Protein AF-A0A1F6IMN0-F1 (afdb_monomer_lite)

Sequence (68 aa):
MNKNARALLRAISSVTGNIAAAWFSIALITPGVTGIADINAILVLTRHILLGIVFLTFTILVERKLEE

Foldseek 3Di:
DDPVVLVVLVVLLVVLLVLLVVLVVCLVPPPCPVPVPDPVNVVSSVVSNVSSVVSNVVSVVSVVVSVD

Secondary structure (DSSP, 8-state):
--HHHHHHHHHHHHHHHHHHHHHHHHHHHSTTTT----HHHHHHHHHHHHHHHHHHHHHHHHHHHHH-

pLDDT: mean 89.48, std 10.9, range [57.88, 98.12]

Structure (mmCIF, N/CA/C/O backbone):
data_AF-A0A1F6IMN0-F1
#
_entry.id   AF-A0A1F6IMN0-F1
#
loop_
_atom_site.group_PDB
_atom_site.id
_atom_site.type_symbol
_atom_site.label_atom_id
_atom_site.label_alt_id
_atom_site.label_comp_id
_atom_site.label_asym_id
_atom_site.label_entity_id
_atom_site.label_seq_id
_atom_site.pdbx_PDB_ins_code
_atom_site.Cartn_x
_atom_site.Cartn_y
_atom_site.Cartn_z
_atom_site.occupancy
_atom_site.B_iso_or_equiv
_atom_site.auth_seq_id
_atom_site.auth_comp_id
_atom_site.auth_asym_id
_atom_site.auth_atom_id
_atom_site.pdbx_PDB_model_num
ATOM 1 N N . MET A 1 1 ? -12.114 1.508 22.494 1.00 78.00 1 MET A N 1
ATOM 2 C CA . MET A 1 1 ? -12.719 1.958 21.213 1.00 78.00 1 MET A CA 1
ATOM 3 C C . MET A 1 1 ? -14.148 1.421 21.059 1.00 78.00 1 MET A C 1
ATOM 5 O O . MET A 1 1 ? -14.380 0.271 21.404 1.00 78.00 1 MET A O 1
ATOM 9 N N . ASN A 1 2 ? -15.108 2.213 20.554 1.00 87.81 2 ASN A N 1
ATOM 10 C CA . A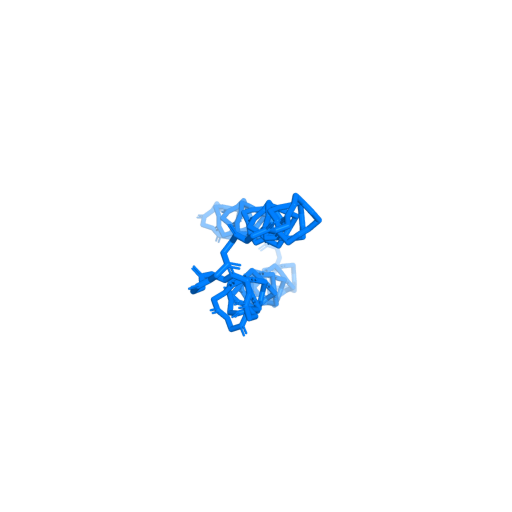SN A 1 2 ? -16.481 1.734 20.285 1.00 87.81 2 ASN A CA 1
ATOM 11 C C . ASN A 1 2 ? -16.492 0.714 19.118 1.00 87.81 2 ASN A C 1
ATOM 13 O O . ASN A 1 2 ? -15.701 0.836 18.181 1.00 87.81 2 ASN A O 1
ATOM 17 N N . LYS A 1 3 ? -17.398 -0.273 19.150 1.00 88.56 3 LYS A N 1
ATOM 18 C CA . LYS A 1 3 ? -17.543 -1.360 18.162 1.00 88.56 3 LYS A CA 1
ATOM 19 C C . LYS A 1 3 ? -17.604 -0.851 16.718 1.00 88.56 3 LYS A C 1
ATOM 21 O O . LYS A 1 3 ? -16.940 -1.414 15.852 1.00 88.56 3 LYS A O 1
ATOM 26 N N . ASN A 1 4 ? -18.331 0.241 16.475 1.00 90.75 4 ASN A N 1
ATOM 27 C CA . ASN A 1 4 ? -18.469 0.830 15.137 1.00 90.75 4 ASN A CA 1
ATOM 28 C C . ASN A 1 4 ? -17.149 1.425 14.627 1.00 90.75 4 ASN A C 1
ATOM 30 O O . ASN A 1 4 ? -16.777 1.210 13.477 1.00 90.75 4 ASN A O 1
ATOM 34 N N . ALA A 1 5 ? -16.403 2.112 15.496 1.00 89.38 5 ALA A N 1
ATOM 35 C CA . ALA A 1 5 ? -15.094 2.664 15.150 1.00 89.38 5 ALA A CA 1
ATOM 36 C C . ALA A 1 5 ? -14.077 1.550 14.856 1.00 89.38 5 ALA A C 1
ATOM 38 O O . ALA A 1 5 ? -13.326 1.640 13.889 1.00 89.38 5 ALA A O 1
ATOM 39 N N . ARG A 1 6 ? -14.111 0.454 15.625 1.00 92.62 6 ARG A N 1
ATOM 40 C CA . ARG A 1 6 ? -13.262 -0.721 15.375 1.00 92.62 6 ARG A CA 1
ATOM 41 C C . ARG A 1 6 ? -13.585 -1.393 14.039 1.00 92.62 6 ARG A C 1
ATOM 43 O O . ARG A 1 6 ? -12.674 -1.774 13.312 1.00 92.62 6 ARG A O 1
ATOM 50 N N . ALA A 1 7 ? -14.871 -1.541 13.715 1.00 94.00 7 ALA A N 1
ATOM 51 C CA . ALA A 1 7 ? -15.304 -2.106 12.439 1.00 94.00 7 ALA A CA 1
ATOM 52 C C . ALA A 1 7 ? -14.846 -1.241 11.255 1.00 94.00 7 ALA A C 1
ATOM 54 O O . ALA A 1 7 ? -14.329 -1.773 10.275 1.00 94.00 7 ALA A O 1
ATOM 55 N N . LEU A 1 8 ? -14.959 0.085 11.381 1.00 95.06 8 LEU A N 1
ATOM 56 C CA . LEU A 1 8 ? -14.485 1.022 10.366 1.00 95.06 8 LEU A CA 1
ATOM 57 C C . LEU A 1 8 ? -12.966 0.942 10.175 1.00 95.06 8 LEU A C 1
ATOM 59 O O . LEU A 1 8 ? -12.509 0.835 9.043 1.00 95.06 8 LEU A O 1
ATOM 63 N N . LEU A 1 9 ? -12.180 0.936 11.256 1.00 94.44 9 LEU A N 1
ATOM 64 C CA . LEU A 1 9 ? -10.722 0.811 11.153 1.00 94.44 9 LEU A CA 1
ATOM 65 C C . LEU A 1 9 ? -10.298 -0.510 10.499 1.00 94.44 9 LEU A C 1
ATOM 67 O O . LEU A 1 9 ? -9.380 -0.508 9.687 1.00 94.44 9 LEU A O 1
ATOM 71 N N . ARG A 1 10 ? -10.992 -1.623 10.779 1.00 94.81 10 ARG A N 1
ATOM 72 C CA . ARG A 1 10 ? -10.744 -2.903 10.087 1.00 94.81 10 ARG A CA 1
ATOM 73 C C . ARG A 1 10 ? -11.022 -2.818 8.590 1.00 94.81 10 ARG A C 1
ATOM 75 O O . ARG A 1 10 ? -10.230 -3.315 7.798 1.00 94.81 10 ARG A O 1
ATOM 82 N N . ALA A 1 11 ? -12.131 -2.188 8.205 1.00 96.31 11 ALA A N 1
ATOM 83 C CA . ALA A 1 11 ? -12.444 -1.979 6.796 1.00 96.31 11 ALA A CA 1
ATOM 84 C C . ALA A 1 11 ? -11.373 -1.112 6.116 1.00 96.31 11 ALA A C 1
ATOM 86 O O . ALA A 1 11 ? -10.918 -1.444 5.025 1.00 96.31 11 ALA A O 1
ATOM 87 N N . ILE A 1 12 ? -10.922 -0.049 6.789 1.00 95.62 12 ILE A N 1
ATOM 88 C CA . ILE A 1 12 ? -9.864 0.832 6.290 1.00 95.62 12 ILE A CA 1
ATOM 89 C C . ILE A 1 12 ? -8.551 0.064 6.108 1.00 95.62 12 ILE A C 1
ATOM 91 O O . ILE A 1 12 ? -8.005 0.129 5.014 1.00 95.62 12 ILE A O 1
ATOM 95 N N . SER A 1 13 ? -8.081 -0.686 7.115 1.00 96.25 13 SER A N 1
ATOM 96 C CA . SER A 1 13 ? -6.832 -1.468 7.016 1.00 96.25 13 SER A CA 1
ATOM 97 C C . SER A 1 13 ? -6.892 -2.473 5.859 1.00 96.25 13 SER A C 1
ATOM 99 O O . SER A 1 13 ? -5.963 -2.548 5.058 1.00 96.25 13 SER A O 1
ATOM 101 N N . SER A 1 14 ? -8.022 -3.169 5.688 1.00 97.06 14 SER A N 1
ATOM 102 C CA . SER A 1 14 ? -8.197 -4.104 4.571 1.00 97.06 14 SER A CA 1
ATOM 103 C C . SER A 1 14 ? -8.134 -3.404 3.210 1.00 97.06 14 SER A C 1
ATOM 105 O O . SER A 1 14 ? -7.432 -3.863 2.307 1.00 97.06 14 SER A O 1
ATOM 107 N N . VAL A 1 15 ? -8.825 -2.270 3.054 1.00 97.62 15 VAL A N 1
ATOM 108 C CA . VAL A 1 15 ? -8.809 -1.498 1.804 1.00 97.62 15 VAL A CA 1
ATOM 109 C C . VAL A 1 15 ? -7.408 -0.970 1.512 1.00 97.62 15 VAL A C 1
ATOM 111 O O . VAL A 1 15 ? -6.928 -1.097 0.388 1.00 97.62 15 VAL A O 1
ATOM 114 N N . THR A 1 16 ? -6.727 -0.407 2.505 1.00 97.50 16 THR A N 1
ATOM 115 C CA . THR A 1 16 ? -5.402 0.191 2.309 1.00 97.50 16 THR A CA 1
ATOM 116 C C . THR A 1 16 ? -4.338 -0.869 2.048 1.00 97.50 16 THR A C 1
ATOM 118 O O . THR A 1 16 ? -3.471 -0.647 1.203 1.00 97.50 16 THR A O 1
ATOM 121 N N . GLY A 1 17 ? -4.456 -2.047 2.668 1.00 97.69 17 GLY A N 1
ATOM 122 C CA . GLY A 1 17 ? -3.608 -3.202 2.381 1.00 97.69 17 GLY A CA 1
ATOM 123 C C . GLY A 1 17 ? -3.783 -3.694 0.943 1.00 97.69 17 GLY A C 1
ATOM 124 O O . GLY A 1 17 ? -2.799 -3.900 0.231 1.00 97.69 17 GLY A O 1
ATOM 125 N N . ASN A 1 18 ? -5.028 -3.779 0.466 1.00 98.00 18 ASN A N 1
ATOM 126 C CA . ASN A 1 18 ? -5.320 -4.150 -0.921 1.00 98.00 18 ASN A CA 1
ATOM 127 C C . ASN A 1 18 ? -4.802 -3.108 -1.926 1.00 98.00 18 ASN A C 1
ATOM 129 O O . ASN A 1 18 ? -4.258 -3.477 -2.966 1.00 98.00 18 ASN A O 1
ATOM 133 N N . ILE A 1 19 ? -4.919 -1.812 -1.620 1.00 97.56 19 ILE A N 1
ATOM 134 C CA . ILE A 1 19 ? -4.372 -0.741 -2.469 1.00 97.56 19 ILE A CA 1
ATOM 135 C C . ILE A 1 19 ? -2.842 -0.828 -2.533 1.00 97.56 19 ILE A C 1
ATOM 137 O O . ILE A 1 19 ? -2.268 -0.690 -3.614 1.00 97.56 19 ILE A O 1
ATOM 141 N N . ALA A 1 20 ? -2.173 -1.089 -1.407 1.00 97.94 20 ALA A N 1
ATOM 142 C CA . ALA A 1 20 ? -0.726 -1.289 -1.387 1.00 97.94 20 ALA A CA 1
ATOM 143 C C . ALA A 1 20 ? -0.311 -2.465 -2.286 1.00 97.94 20 ALA A C 1
ATOM 145 O O . ALA A 1 20 ? 0.560 -2.315 -3.145 1.00 97.94 20 ALA A O 1
ATOM 146 N N . ALA A 1 21 ? -0.987 -3.610 -2.149 1.00 96.81 21 ALA A N 1
ATOM 147 C CA . ALA A 1 21 ? -0.750 -4.786 -2.983 1.00 96.81 21 ALA A CA 1
ATOM 148 C C . ALA A 1 21 ? -0.988 -4.505 -4.477 1.00 96.81 21 ALA A C 1
ATOM 150 O O . ALA A 1 21 ? -0.213 -4.964 -5.319 1.00 96.81 21 ALA A O 1
ATOM 151 N N . ALA A 1 22 ? -2.011 -3.714 -4.820 1.00 96.75 22 ALA A N 1
ATOM 152 C CA . ALA A 1 22 ? -2.281 -3.310 -6.197 1.00 96.75 22 ALA A CA 1
ATOM 153 C C . ALA A 1 22 ? -1.135 -2.472 -6.784 1.00 96.75 22 ALA A C 1
ATOM 155 O O . ALA A 1 22 ? -0.688 -2.751 -7.895 1.00 96.75 22 ALA A O 1
ATOM 156 N N . TRP A 1 23 ? -0.599 -1.501 -6.037 1.00 96.56 23 TRP A N 1
ATOM 157 C CA . TRP A 1 23 ? 0.543 -0.701 -6.495 1.00 96.56 23 TRP A CA 1
ATOM 158 C C . TRP A 1 23 ? 1.804 -1.537 -6.718 1.00 96.56 23 TRP A C 1
ATOM 160 O O . TRP A 1 23 ? 2.477 -1.357 -7.735 1.00 96.56 23 TRP A O 1
ATOM 170 N N . PHE A 1 24 ? 2.100 -2.487 -5.827 1.00 94.56 24 PHE A N 1
ATOM 171 C CA . PHE A 1 24 ? 3.219 -3.410 -6.030 1.00 94.56 24 PHE A CA 1
ATOM 172 C C . PHE A 1 24 ? 2.988 -4.354 -7.212 1.00 94.56 24 PHE A C 1
ATOM 174 O O . PHE A 1 24 ? 3.910 -4.606 -7.985 1.00 94.56 24 PHE A O 1
ATOM 181 N N . SER A 1 25 ? 1.755 -4.823 -7.405 1.00 94.12 25 SER A N 1
ATOM 182 C CA . SER A 1 25 ? 1.396 -5.651 -8.561 1.00 94.12 25 SER A CA 1
ATOM 183 C C . SER A 1 25 ? 1.602 -4.885 -9.866 1.00 94.12 25 SER A C 1
ATOM 185 O O . SER A 1 25 ? 2.224 -5.408 -10.785 1.00 94.12 25 SER A O 1
ATOM 187 N N . ILE A 1 26 ? 1.163 -3.622 -9.926 1.00 91.25 26 ILE A N 1
ATOM 188 C CA . ILE A 1 26 ? 1.409 -2.733 -11.069 1.00 91.25 26 ILE A CA 1
ATOM 189 C C . ILE A 1 26 ? 2.915 -2.566 -11.296 1.00 91.25 26 ILE A C 1
ATOM 191 O O . ILE A 1 26 ? 3.372 -2.683 -12.431 1.00 91.25 26 ILE A O 1
ATOM 195 N N . ALA A 1 27 ? 3.699 -2.329 -10.240 1.00 89.50 27 ALA A N 1
ATOM 196 C CA . ALA A 1 27 ? 5.152 -2.201 -10.341 1.00 89.50 27 ALA A CA 1
ATOM 197 C C . ALA A 1 27 ? 5.811 -3.447 -10.966 1.00 89.50 27 ALA A C 1
ATOM 199 O O . ALA A 1 27 ? 6.71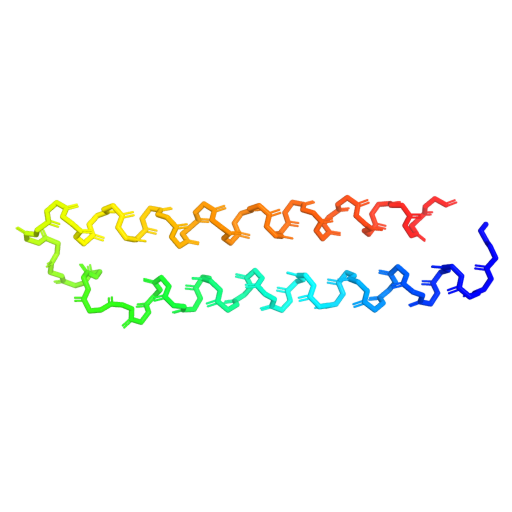1 -3.303 -11.787 1.00 89.50 27 ALA A O 1
ATOM 200 N N . LEU A 1 28 ? 5.323 -4.645 -10.632 1.00 86.31 28 LEU A N 1
ATOM 201 C CA . LEU A 1 28 ? 5.813 -5.925 -11.157 1.00 86.31 28 LEU A CA 1
ATOM 202 C C . LEU A 1 28 ? 5.424 -6.182 -12.619 1.00 86.31 28 LEU A C 1
ATOM 204 O O . LEU A 1 28 ? 6.247 -6.675 -13.385 1.00 86.31 28 LEU A O 1
ATOM 208 N N . ILE A 1 29 ? 4.185 -5.865 -13.011 1.00 85.06 29 ILE A N 1
ATOM 209 C CA . ILE A 1 29 ? 3.679 -6.135 -14.372 1.00 85.06 29 ILE A CA 1
ATOM 210 C C . ILE A 1 29 ? 3.983 -5.010 -15.367 1.00 85.06 29 ILE A C 1
ATOM 212 O O . ILE A 1 29 ? 3.742 -5.169 -16.564 1.00 85.06 29 ILE A O 1
ATOM 216 N N . THR A 1 30 ? 4.473 -3.857 -14.897 1.00 76.00 30 THR A N 1
ATOM 217 C CA . THR A 1 30 ? 4.846 -2.754 -15.787 1.00 76.00 30 THR A CA 1
ATOM 218 C C . THR A 1 30 ? 5.996 -3.227 -16.694 1.00 76.00 30 THR A C 1
ATOM 220 O O . THR A 1 30 ? 7.033 -3.638 -16.169 1.00 76.00 30 THR A O 1
ATOM 223 N N . PRO A 1 31 ? 5.878 -3.118 -18.036 1.00 61.53 31 PRO A N 1
ATOM 224 C CA . PRO A 1 31 ? 6.841 -3.665 -19.009 1.00 61.53 31 PRO A CA 1
ATOM 225 C C . PRO A 1 31 ? 8.295 -3.174 -18.880 1.00 61.53 31 PRO A C 1
ATOM 227 O O . PRO A 1 31 ? 9.176 -3.649 -19.590 1.00 61.53 31 PRO A O 1
ATOM 230 N N . GLY A 1 32 ? 8.559 -2.207 -17.998 1.00 57.88 32 GLY A N 1
ATOM 231 C CA . GLY A 1 32 ? 9.875 -1.623 -17.771 1.00 57.88 32 GLY A CA 1
ATOM 232 C C . GLY A 1 32 ? 10.812 -2.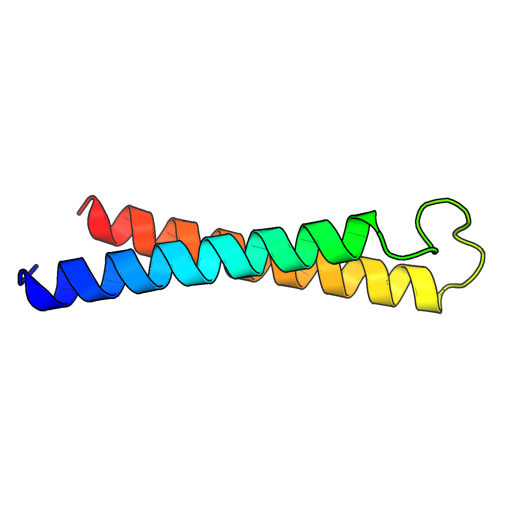451 -16.889 1.00 57.88 32 GLY A C 1
ATOM 233 O O . GLY A 1 32 ? 12.008 -2.208 -16.950 1.00 57.88 32 GLY A O 1
ATOM 234 N N . VAL A 1 33 ? 10.340 -3.428 -16.101 1.00 58.03 33 VAL A N 1
ATOM 235 C CA . VAL A 1 33 ? 11.231 -4.183 -15.183 1.00 58.03 33 VAL A CA 1
ATOM 236 C C . VAL A 1 33 ? 12.235 -5.057 -15.946 1.00 58.03 33 VAL A C 1
ATOM 238 O O . VAL A 1 33 ? 13.378 -5.204 -15.522 1.00 58.03 33 VAL A O 1
ATOM 241 N N . THR A 1 34 ? 11.844 -5.589 -17.105 1.00 62.50 34 THR A N 1
ATOM 242 C CA . THR A 1 34 ? 12.692 -6.457 -17.940 1.00 62.50 34 THR A CA 1
ATOM 243 C C . THR A 1 34 ? 13.541 -5.694 -18.960 1.00 62.50 34 THR A C 1
ATOM 245 O O . THR A 1 34 ? 14.348 -6.303 -19.656 1.00 62.50 34 THR A O 1
ATOM 248 N N . GLY A 1 35 ? 13.379 -4.372 -19.064 1.00 61.59 35 GLY A N 1
ATOM 249 C CA . GLY A 1 35 ? 14.032 -3.550 -20.082 1.00 61.59 35 GLY A CA 1
ATOM 250 C C . GLY A 1 35 ? 14.062 -2.081 -19.690 1.00 61.59 35 GLY A C 1
ATOM 251 O O . GLY A 1 35 ? 13.503 -1.246 -20.398 1.00 61.59 35 GLY A O 1
ATOM 252 N N . ILE A 1 36 ? 14.678 -1.766 -18.545 1.00 62.31 36 ILE A N 1
ATOM 253 C CA . ILE A 1 36 ? 14.884 -0.385 -18.091 1.00 62.31 36 ILE A CA 1
ATOM 254 C C . ILE A 1 36 ? 15.844 0.314 -19.071 1.00 62.31 36 ILE A C 1
ATOM 256 O O . ILE A 1 36 ? 17.052 0.353 -18.862 1.00 62.31 36 ILE A O 1
ATOM 260 N N . ALA A 1 37 ? 15.302 0.826 -20.174 1.00 65.94 37 ALA A N 1
ATOM 261 C CA . ALA A 1 37 ? 16.029 1.585 -21.191 1.00 65.94 37 ALA A CA 1
ATOM 262 C C . ALA A 1 37 ? 15.648 3.080 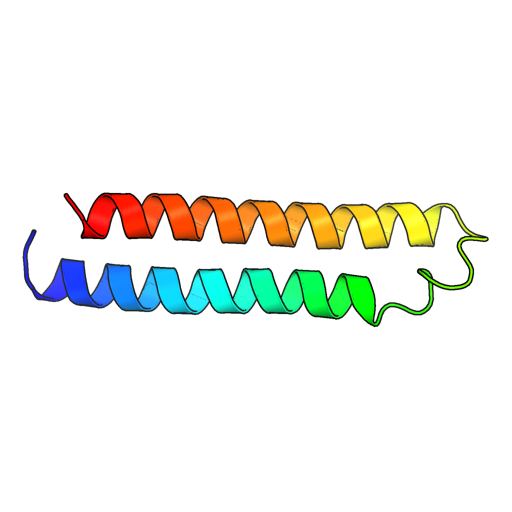-21.190 1.00 65.94 37 ALA A C 1
ATOM 264 O O . ALA A 1 37 ? 16.320 3.879 -21.834 1.00 65.94 37 ALA A O 1
ATOM 265 N N . ASP A 1 38 ? 14.595 3.462 -20.454 1.00 79.25 38 ASP A N 1
ATOM 266 C CA . ASP A 1 38 ? 14.067 4.829 -20.376 1.00 79.25 38 ASP A CA 1
ATOM 267 C C . ASP A 1 38 ? 13.977 5.304 -18.914 1.00 79.25 38 ASP A C 1
ATOM 269 O O . ASP A 1 38 ? 13.421 4.623 -18.046 1.00 79.25 38 ASP A O 1
ATOM 273 N N . ILE A 1 39 ? 14.486 6.508 -18.647 1.00 83.81 39 ILE A N 1
ATOM 274 C CA . ILE A 1 39 ? 14.386 7.188 -17.351 1.00 83.81 39 ILE A CA 1
ATOM 275 C C . ILE A 1 39 ? 12.929 7.408 -16.921 1.00 83.81 39 ILE A C 1
ATOM 277 O O . ILE A 1 39 ? 12.624 7.341 -15.729 1.00 83.81 39 ILE A O 1
ATOM 281 N N . ASN A 1 40 ? 12.004 7.581 -17.870 1.00 84.31 40 ASN A N 1
ATOM 282 C CA . ASN A 1 40 ? 10.579 7.698 -17.560 1.00 84.31 40 ASN A CA 1
ATOM 283 C C . ASN A 1 40 ? 10.032 6.406 -16.943 1.00 84.31 40 ASN A C 1
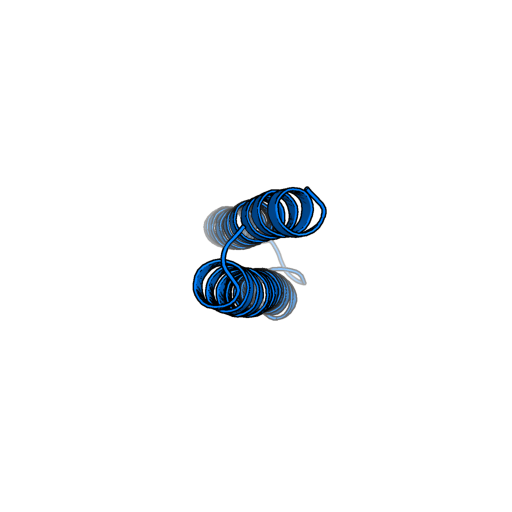ATOM 285 O O . ASN A 1 40 ? 9.248 6.461 -15.996 1.00 84.31 40 ASN A O 1
ATOM 289 N N . ALA A 1 41 ? 10.484 5.239 -17.416 1.00 82.00 41 ALA A N 1
ATOM 290 C CA . ALA A 1 41 ? 10.078 3.953 -16.854 1.00 82.00 41 ALA A CA 1
ATOM 291 C C . ALA A 1 41 ? 10.576 3.789 -15.407 1.00 82.00 41 ALA A C 1
ATOM 293 O O . ALA A 1 41 ? 9.833 3.299 -14.556 1.00 82.00 41 ALA A O 1
ATOM 294 N N . ILE A 1 42 ? 11.787 4.274 -15.104 1.00 84.75 42 ILE A N 1
ATOM 295 C CA . ILE A 1 42 ? 12.338 4.296 -13.738 1.00 84.75 42 ILE A CA 1
ATOM 296 C C . ILE A 1 42 ? 11.494 5.191 -12.828 1.00 84.75 42 ILE A C 1
ATOM 298 O O . ILE A 1 42 ? 11.151 4.788 -11.715 1.00 84.75 42 ILE A O 1
ATOM 302 N N . LEU A 1 43 ? 11.134 6.393 -13.287 1.00 88.81 43 LEU A N 1
ATOM 303 C CA . LEU A 1 43 ? 10.318 7.329 -12.507 1.00 88.81 43 LEU A CA 1
ATOM 304 C C . LEU A 1 43 ? 8.918 6.768 -12.227 1.00 88.81 43 LEU A C 1
ATOM 306 O O . LEU A 1 43 ? 8.432 6.858 -11.098 1.00 88.81 43 LEU A O 1
ATOM 310 N N . VAL A 1 44 ? 8.289 6.139 -13.223 1.00 89.06 44 VAL A N 1
ATOM 311 C CA . VAL A 1 44 ? 6.982 5.482 -13.070 1.00 89.06 44 VAL A CA 1
ATOM 312 C C . VAL A 1 44 ? 7.066 4.320 -12.078 1.00 89.06 44 VAL A C 1
ATOM 314 O O . VAL A 1 44 ? 6.247 4.243 -11.161 1.00 89.06 44 VAL A O 1
ATOM 317 N N . LEU A 1 45 ? 8.081 3.459 -12.203 1.00 89.00 45 LEU A N 1
ATOM 318 C CA . LEU A 1 45 ? 8.304 2.344 -11.280 1.00 89.00 45 LEU A CA 1
ATOM 319 C C . LEU A 1 45 ? 8.526 2.842 -9.846 1.00 89.00 45 LEU A C 1
ATOM 321 O O . LEU A 1 45 ? 7.894 2.356 -8.910 1.00 89.00 45 LEU A O 1
ATOM 325 N N . THR A 1 46 ? 9.366 3.865 -9.688 1.00 90.94 46 THR A N 1
ATOM 326 C CA . THR A 1 46 ? 9.648 4.500 -8.394 1.00 90.94 46 THR A CA 1
ATOM 327 C C . THR A 1 46 ? 8.371 5.050 -7.771 1.00 90.94 46 THR A C 1
ATOM 329 O O . THR A 1 46 ? 8.099 4.804 -6.597 1.00 90.94 46 THR A O 1
ATOM 332 N N . ARG A 1 47 ? 7.533 5.734 -8.559 1.00 93.12 47 ARG A N 1
ATOM 333 C CA . ARG A 1 47 ? 6.233 6.239 -8.102 1.00 93.12 47 ARG A CA 1
ATOM 334 C C . ARG A 1 47 ? 5.316 5.111 -7.630 1.00 93.12 47 ARG A C 1
ATOM 336 O O . ARG A 1 47 ? 4.700 5.254 -6.578 1.00 93.12 47 ARG A O 1
ATOM 343 N N . HIS A 1 48 ? 5.217 4.006 -8.370 1.00 93.94 48 HIS A N 1
ATOM 344 C CA . HIS A 1 48 ? 4.386 2.866 -7.967 1.00 93.94 48 HIS A CA 1
ATOM 345 C C . HIS A 1 48 ? 4.867 2.244 -6.654 1.00 93.94 48 HIS A C 1
ATOM 347 O O . HIS A 1 48 ? 4.060 2.027 -5.753 1.00 93.94 48 HIS A O 1
ATOM 353 N N . ILE A 1 49 ? 6.178 2.032 -6.509 1.00 94.50 49 ILE A N 1
ATOM 354 C CA . ILE A 1 49 ? 6.771 1.491 -5.279 1.00 94.50 49 ILE A CA 1
ATOM 355 C C . ILE A 1 49 ? 6.519 2.434 -4.097 1.00 94.50 49 ILE A C 1
ATOM 357 O O . ILE A 1 49 ? 6.062 1.982 -3.048 1.00 94.50 49 ILE A O 1
ATOM 361 N N . LEU A 1 50 ? 6.754 3.740 -4.263 1.00 97.19 50 LEU A N 1
ATOM 362 C CA . LEU A 1 50 ? 6.522 4.730 -3.207 1.00 97.19 50 LEU A CA 1
ATOM 363 C C . LEU A 1 50 ? 5.057 4.768 -2.768 1.00 97.19 50 LEU A C 1
ATOM 365 O O . LEU A 1 50 ? 4.782 4.786 -1.570 1.00 97.19 50 LEU A O 1
ATOM 369 N N . LEU A 1 51 ? 4.113 4.735 -3.712 1.00 96.69 51 LEU A N 1
ATOM 370 C CA . LEU A 1 51 ? 2.688 4.683 -3.383 1.00 96.69 51 LEU A CA 1
ATOM 371 C C . LEU A 1 51 ? 2.333 3.393 -2.635 1.00 96.69 51 LEU A C 1
ATOM 373 O O . LEU A 1 51 ? 1.650 3.460 -1.614 1.00 96.69 51 LEU A O 1
ATOM 377 N N . GLY A 1 52 ? 2.845 2.241 -3.078 1.00 97.62 52 GLY A N 1
ATOM 378 C CA . GLY A 1 52 ? 2.674 0.969 -2.373 1.00 97.62 52 GLY A CA 1
ATOM 379 C C . GLY A 1 52 ? 3.167 1.033 -0.925 1.00 97.62 52 GLY A C 1
ATOM 380 O O . GLY A 1 52 ? 2.437 0.653 -0.009 1.00 97.62 52 GLY A O 1
ATOM 381 N N . ILE A 1 53 ? 4.360 1.596 -0.703 1.00 98.00 53 ILE A N 1
ATOM 382 C CA . ILE A 1 53 ? 4.932 1.791 0.638 1.00 98.00 53 ILE A CA 1
ATOM 383 C C . ILE A 1 53 ? 4.042 2.703 1.486 1.00 98.00 53 ILE A C 1
ATOM 385 O O . ILE A 1 53 ? 3.726 2.343 2.614 1.00 98.00 53 ILE A O 1
ATOM 389 N N . VAL A 1 54 ? 3.587 3.844 0.955 1.00 98.12 54 VAL A N 1
ATOM 390 C CA . VAL A 1 54 ? 2.729 4.789 1.695 1.00 98.12 54 VAL A CA 1
ATOM 391 C C . VAL A 1 54 ? 1.443 4.115 2.181 1.00 98.12 54 VAL A C 1
ATOM 393 O O . VAL A 1 54 ? 1.096 4.229 3.359 1.00 98.12 54 VAL A O 1
ATOM 396 N N . PHE A 1 55 ? 0.750 3.378 1.309 1.00 97.88 55 PHE A N 1
ATOM 397 C CA . PHE A 1 55 ? -0.479 2.675 1.692 1.00 97.88 55 PHE A CA 1
ATOM 398 C C . PHE A 1 55 ? -0.214 1.517 2.661 1.00 97.88 55 PHE A C 1
ATOM 400 O O . PHE A 1 55 ? -1.009 1.296 3.579 1.00 97.88 55 PHE A O 1
ATOM 407 N N . LEU A 1 56 ? 0.912 0.814 2.522 1.00 98.06 56 LEU A N 1
ATOM 408 C CA . LEU A 1 56 ? 1.303 -0.236 3.461 1.00 98.06 56 LEU A CA 1
ATOM 409 C C . LEU A 1 56 ? 1.614 0.345 4.845 1.00 98.06 56 LEU A C 1
ATOM 411 O O . LEU A 1 56 ? 1.113 -0.154 5.849 1.00 98.06 56 LEU A O 1
ATOM 415 N N . THR A 1 57 ? 2.374 1.440 4.910 1.00 98.00 57 THR A N 1
ATOM 416 C CA . THR A 1 57 ? 2.652 2.148 6.165 1.00 98.00 57 THR A CA 1
ATOM 417 C C . THR A 1 57 ? 1.360 2.620 6.820 1.00 98.00 57 THR A C 1
ATOM 419 O O . THR A 1 57 ? 1.174 2.413 8.016 1.00 98.00 57 THR A O 1
ATOM 422 N N . PHE A 1 58 ? 0.436 3.200 6.050 1.00 97.44 58 PHE A N 1
ATOM 423 C CA . PHE A 1 58 ? -0.865 3.602 6.580 1.00 97.44 58 PHE A CA 1
ATOM 424 C C . PHE A 1 58 ? -1.658 2.409 7.135 1.00 97.44 58 PHE A C 1
ATOM 426 O O . PHE 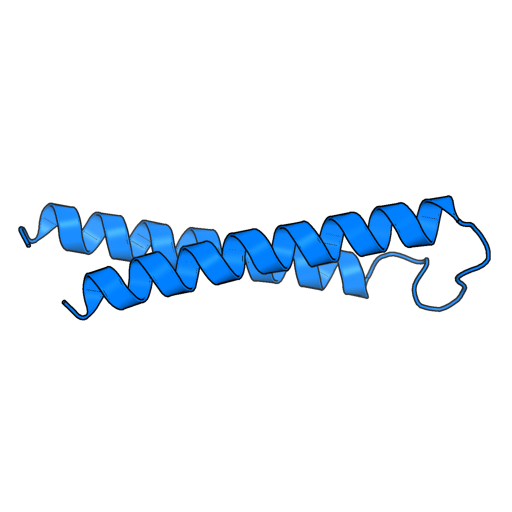A 1 58 ? -2.216 2.505 8.226 1.00 97.44 58 PHE A O 1
ATOM 433 N N . THR A 1 59 ? -1.642 1.270 6.438 1.00 97.62 59 THR A N 1
ATOM 434 C CA . THR A 1 59 ? -2.265 0.019 6.905 1.00 97.62 59 THR A CA 1
ATOM 435 C C . THR A 1 59 ? -1.701 -0.409 8.258 1.00 97.62 59 THR A C 1
ATOM 437 O O . THR A 1 59 ? -2.469 -0.619 9.193 1.00 97.62 59 THR A O 1
ATOM 440 N N . ILE A 1 60 ? -0.371 -0.432 8.397 1.00 97.31 60 ILE A N 1
ATOM 441 C CA . ILE A 1 60 ? 0.314 -0.788 9.650 1.00 97.31 60 ILE A CA 1
ATOM 442 C C . ILE A 1 60 ? -0.084 0.165 10.784 1.00 97.31 60 ILE A C 1
ATOM 444 O O . ILE A 1 60 ? -0.339 -0.274 11.902 1.00 97.31 60 ILE A O 1
ATOM 448 N N . LEU A 1 61 ? -0.162 1.473 10.523 1.00 96.75 61 LEU A N 1
ATOM 449 C CA . LEU A 1 61 ? -0.576 2.448 11.539 1.00 96.75 61 LEU A CA 1
ATOM 450 C C . LEU A 1 61 ? -2.026 2.225 11.996 1.00 96.75 61 LEU A C 1
ATOM 452 O O . LEU A 1 61 ? -2.324 2.349 13.184 1.00 96.75 61 LEU A O 1
ATOM 456 N N . VAL A 1 62 ? -2.923 1.882 11.069 1.00 95.88 62 VAL A N 1
ATOM 457 C CA . VAL A 1 62 ? -4.322 1.555 11.382 1.00 95.88 62 VAL A CA 1
ATOM 458 C C . VAL A 1 62 ? -4.424 0.251 12.176 1.00 95.88 62 VAL A C 1
ATOM 460 O O . VAL A 1 62 ? -5.202 0.187 13.127 1.00 95.88 62 VAL A O 1
ATOM 463 N N . GLU A 1 63 ? -3.633 -0.763 11.827 1.00 95.25 63 GLU A N 1
ATOM 464 C CA . GLU A 1 63 ? -3.593 -2.049 12.535 1.00 95.25 63 GLU A CA 1
ATOM 465 C C . GLU A 1 63 ? -3.049 -1.915 13.952 1.00 95.25 63 GLU A C 1
ATOM 467 O O . GLU A 1 63 ? -3.687 -2.388 14.887 1.00 95.25 63 GLU A O 1
ATOM 472 N N . ARG A 1 64 ? -1.966 -1.157 14.148 1.00 95.38 64 ARG A N 1
ATOM 473 C CA . ARG A 1 64 ? -1.457 -0.851 15.495 1.00 95.38 64 ARG A CA 1
ATOM 474 C C . ARG A 1 64 ? -2.526 -0.200 16.371 1.00 95.38 64 ARG A C 1
ATOM 476 O O . ARG A 1 64 ? -2.705 -0.582 17.519 1.00 95.38 64 ARG A O 1
ATOM 483 N N . LYS A 1 65 ? -3.316 0.715 15.806 1.00 93.44 65 LYS A N 1
ATOM 484 C CA . LYS A 1 65 ? -4.436 1.358 16.512 1.00 93.44 65 LYS A CA 1
ATOM 485 C C . LYS A 1 65 ? -5.628 0.421 16.777 1.00 93.44 65 LYS A C 1
ATOM 487 O O . LYS A 1 65 ? -6.485 0.737 17.595 1.00 93.44 65 LYS A O 1
ATOM 492 N N . LEU A 1 66 ? -5.744 -0.696 16.054 1.00 91.88 66 LEU A N 1
ATOM 493 C CA . LEU A 1 66 ? -6.755 -1.734 16.302 1.00 91.88 66 LEU A CA 1
ATOM 494 C C . LEU A 1 66 ? -6.359 -2.697 17.429 1.00 91.88 66 LEU A C 1
ATOM 496 O O . LEU A 1 66 ? -7.249 -3.370 17.971 1.00 91.88 66 LEU A O 1
ATOM 500 N N . GLU A 1 67 ? -5.057 -2.809 17.691 1.00 90.06 67 GLU A N 1
ATOM 501 C CA . GLU A 1 67 ? -4.455 -3.616 18.756 1.00 90.06 67 GLU A CA 1
ATOM 502 C C . GLU A 1 67 ? -4.445 -2.888 20.110 1.00 90.06 67 GLU A C 1
ATOM 504 O O . GLU A 1 67 ? -4.511 -3.555 21.142 1.00 90.06 67 GLU A O 1
ATOM 509 N N . GLU A 1 68 ? -4.431 -1.549 20.097 1.00 84.94 68 GLU A N 1
ATOM 510 C CA . GLU A 1 68 ? -4.667 -0.658 21.252 1.00 84.94 68 GLU A CA 1
ATOM 511 C C . GLU A 1 68 ? -6.133 -0.665 21.747 1.00 84.94 68 GLU A C 1
ATOM 513 O O . GLU A 1 68 ? -6.337 -0.691 22.984 1.00 84.94 68 GLU A O 1
#

Radius of gyration: 15.6 Å; chains: 1; bounding box: 34×14×42 Å